Protein AF-A0AA36JEB3-F1 (afdb_monomer_lite)

Foldseek 3Di:
DVVVVQQEEEDELCLLVDDLVVSVVVQVVSVVVRHAYADQWLCVQPVVVVHHQKDWDWDADPVRPDIDIDIDGHDYALPCVSDDDCCRSHNSSVVTDHRVVSVVVVVVVVVVPDD

Sequence (115 aa):
MLESGVQYACFGNHEADVGLGALKQRLERWHERGGVWINTNMPDLLPELNLPSSASVVGLSKDGHNARQICLLGLCTKDPGLYNAPDDFGGAVYTAVECNECGLDTAKELRWRRI

Organism: NCBI:txid2562239

InterPro domains:
  IPR029052 Metallo-dependent phosphatase-like [G3DSA:3.60.21.10] (1-111)
  I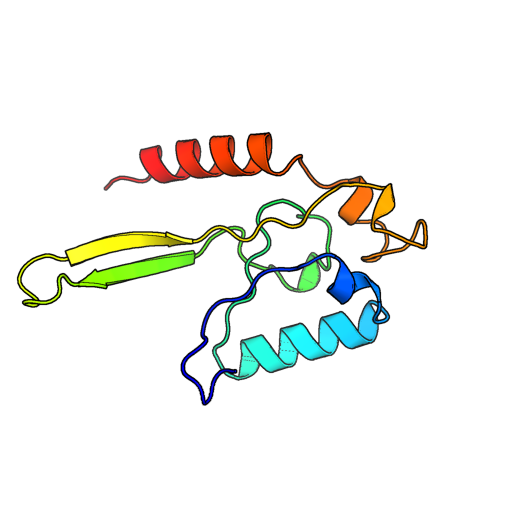PR029052 Metallo-dependent phosphatase-like [SSF56300] (4-95)

Radius of gyration: 15.56 Å; chains: 1; bounding box: 33×27×44 Å

pLDDT: mean 93.28, std 9.25, range [42.28, 98.56]

Secondary structure (DSSP, 8-state):
-GGGT--EEE--GGGGGS-HHHHHHHHHHHHHTT-EEE-SS-TTSSGGG---S-EEEEEEPTTSS-EEEEEE-------GGG-SSTTGGGGHHHHPPPHHHHHHHHHHHHHHT--

Structure (mmCIF, N/CA/C/O backbone):
data_AF-A0AA36JEB3-F1
#
_entry.id   AF-A0AA36JEB3-F1
#
loop_
_atom_site.group_PDB
_atom_site.id
_atom_site.type_symbol
_atom_site.label_atom_id
_atom_site.label_alt_id
_atom_site.label_comp_id
_atom_site.label_asym_id
_atom_site.label_entity_id
_atom_site.label_seq_id
_atom_site.pdbx_PDB_ins_code
_atom_site.Cartn_x
_atom_site.Cartn_y
_atom_site.Cartn_z
_atom_site.occupancy
_atom_site.B_iso_or_equiv
_atom_site.auth_seq_id
_atom_site.auth_comp_id
_atom_site.auth_asym_id
_atom_site.auth_atom_id
_atom_site.pdbx_PDB_model_num
ATOM 1 N N . MET A 1 1 ? -14.644 -6.862 -0.623 1.00 87.06 1 MET A N 1
ATOM 2 C CA . MET A 1 1 ? -13.727 -6.276 0.376 1.00 87.06 1 MET A CA 1
ATOM 3 C C . MET A 1 1 ? -14.434 -5.222 1.222 1.00 87.06 1 MET A C 1
ATOM 5 O O . MET A 1 1 ? -14.630 -5.487 2.397 1.00 87.06 1 MET A O 1
ATOM 9 N N . LEU A 1 2 ? -14.921 -4.101 0.671 1.00 92.12 2 LEU A N 1
ATOM 10 C CA . LEU A 1 2 ? -15.691 -3.137 1.486 1.00 92.12 2 LEU A CA 1
ATOM 11 C C . LEU A 1 2 ? -16.970 -3.745 2.082 1.00 92.12 2 LEU A C 1
ATOM 13 O O . LEU A 1 2 ? -17.207 -3.632 3.277 1.00 92.12 2 LEU A O 1
ATOM 17 N N . GLU A 1 3 ? -17.737 -4.488 1.281 1.00 93.81 3 GLU A N 1
ATOM 18 C CA . GLU A 1 3 ? -18.944 -5.209 1.737 1.00 93.81 3 GLU A CA 1
ATOM 19 C C . GLU A 1 3 ? -18.654 -6.291 2.791 1.00 93.81 3 GLU A C 1
ATOM 21 O O . GLU A 1 3 ? -19.549 -6.692 3.525 1.00 93.81 3 GLU A O 1
ATOM 26 N N . SER A 1 4 ? -17.400 -6.738 2.900 1.00 94.69 4 SER A N 1
ATOM 27 C CA . SER A 1 4 ? -16.946 -7.675 3.931 1.00 94.69 4 SER A CA 1
ATOM 28 C C . SER A 1 4 ? -16.289 -6.969 5.126 1.00 94.69 4 SER A C 1
ATOM 30 O O . SER A 1 4 ? -15.632 -7.623 5.928 1.00 94.69 4 SER A O 1
ATOM 32 N N . GLY A 1 5 ? -16.422 -5.642 5.237 1.00 94.25 5 GLY A N 1
ATOM 33 C CA . GLY A 1 5 ? -15.911 -4.840 6.353 1.00 94.25 5 GLY A CA 1
ATOM 34 C C . GLY A 1 5 ? -14.439 -4.424 6.252 1.00 94.25 5 GLY A C 1
ATOM 35 O O . GLY A 1 5 ? -13.926 -3.797 7.176 1.00 94.25 5 GLY A O 1
ATOM 36 N N . VAL A 1 6 ? -13.748 -4.728 5.149 1.00 96.00 6 VAL A N 1
ATOM 37 C CA . VAL A 1 6 ? -12.355 -4.299 4.948 1.00 96.00 6 VAL A CA 1
ATOM 38 C C . VAL A 1 6 ? -12.344 -2.858 4.461 1.00 96.00 6 VAL A C 1
ATOM 40 O O . VAL A 1 6 ? -12.781 -2.589 3.347 1.00 96.00 6 VAL A O 1
ATOM 43 N N . GLN A 1 7 ? -11.831 -1.953 5.291 1.00 96.31 7 GLN A N 1
ATOM 44 C CA . GLN A 1 7 ? -11.762 -0.516 4.996 1.00 96.31 7 GLN A CA 1
ATOM 45 C C . GLN A 1 7 ? -10.355 -0.049 4.612 1.00 96.31 7 GLN A C 1
ATOM 47 O O . GLN A 1 7 ? -10.214 0.924 3.879 1.00 96.31 7 GLN A O 1
ATOM 52 N N . TYR A 1 8 ? -9.323 -0.756 5.075 1.00 97.94 8 TYR A N 1
ATOM 53 C CA . TYR A 1 8 ? -7.921 -0.395 4.883 1.00 97.94 8 TYR A CA 1
ATOM 54 C C . TYR A 1 8 ? -7.184 -1.525 4.167 1.00 97.94 8 TYR A C 1
ATOM 56 O O . TYR A 1 8 ? -7.370 -2.695 4.504 1.00 97.94 8 TYR A O 1
ATOM 64 N N . ALA A 1 9 ? -6.350 -1.166 3.198 1.00 98.00 9 ALA A N 1
ATOM 65 C CA . ALA A 1 9 ? -5.450 -2.067 2.487 1.00 98.00 9 ALA A CA 1
ATOM 66 C C . ALA A 1 9 ? -4.088 -1.387 2.282 1.00 98.00 9 ALA A C 1
ATOM 68 O O . ALA A 1 9 ? -3.974 -0.171 2.429 1.00 98.00 9 ALA A O 1
ATOM 69 N N . CYS A 1 10 ? -3.068 -2.164 1.941 1.00 98.25 10 CYS A N 1
ATOM 70 C CA . CYS A 1 10 ? -1.776 -1.670 1.476 1.00 98.25 10 CYS A CA 1
ATOM 71 C C . CYS A 1 10 ? -1.303 -2.524 0.299 1.00 98.25 10 CYS A C 1
ATOM 73 O O . CYS A 1 10 ? -1.921 -3.542 -0.014 1.00 98.25 10 CYS A O 1
ATOM 75 N N . PHE A 1 11 ? -0.234 -2.095 -0.366 1.00 98.38 11 PHE A N 1
ATOM 76 C CA . PHE A 1 11 ? 0.336 -2.843 -1.483 1.00 98.38 11 PHE A CA 1
ATOM 77 C C . PHE A 1 11 ? 1.075 -4.088 -0.985 1.00 98.38 11 PHE A C 1
ATOM 79 O O . PHE A 1 11 ? 1.863 -4.013 -0.041 1.00 98.38 11 PHE A O 1
ATOM 86 N N . GLY A 1 12 ? 0.823 -5.218 -1.633 1.00 97.62 12 GLY A N 1
ATOM 87 C CA . GLY A 1 12 ? 1.743 -6.340 -1.722 1.00 97.62 12 GLY A CA 1
ATOM 88 C C . GLY A 1 12 ? 2.513 -6.296 -3.044 1.00 97.62 12 GLY A C 1
ATOM 89 O O . GLY A 1 12 ? 2.264 -5.459 -3.909 1.00 97.62 12 GLY A O 1
ATOM 90 N N . ASN A 1 13 ? 3.454 -7.223 -3.221 1.00 96.81 13 ASN A N 1
ATOM 91 C CA . ASN A 1 13 ? 4.266 -7.292 -4.439 1.00 96.81 13 ASN A CA 1
ATOM 92 C C . ASN A 1 13 ? 3.420 -7.602 -5.690 1.00 96.81 13 ASN A C 1
ATOM 94 O O . ASN A 1 13 ? 3.697 -7.068 -6.755 1.00 96.81 13 ASN A O 1
ATOM 98 N N . HIS A 1 14 ? 2.358 -8.404 -5.561 1.00 96.81 14 HIS A N 1
ATOM 99 C CA . HIS A 1 14 ? 1.507 -8.807 -6.688 1.00 96.81 14 HIS A CA 1
ATOM 100 C C . HIS A 1 14 ? 0.619 -7.686 -7.247 1.00 96.81 14 HIS A C 1
ATOM 102 O O . HIS A 1 14 ? 0.066 -7.827 -8.335 1.00 96.81 14 HIS A O 1
ATOM 108 N N . GLU A 1 15 ? 0.501 -6.542 -6.570 1.00 97.25 15 GLU A N 1
ATOM 109 C CA . GLU A 1 15 ? -0.097 -5.360 -7.196 1.00 97.25 15 GLU A CA 1
ATOM 110 C C . GLU A 1 15 ? 0.778 -4.783 -8.327 1.00 97.25 15 GLU A C 1
ATOM 112 O O . GLU A 1 15 ? 0.264 -3.999 -9.125 1.00 97.25 15 GLU A O 1
ATOM 117 N N . ALA A 1 16 ? 2.048 -5.197 -8.447 1.00 96.25 16 ALA A N 1
ATOM 118 C CA . ALA A 1 16 ? 2.897 -4.898 -9.602 1.00 96.25 16 ALA A CA 1
ATOM 119 C C . ALA A 1 16 ? 2.527 -5.709 -10.856 1.00 96.25 16 ALA A C 1
ATOM 121 O O . ALA A 1 16 ? 2.784 -5.257 -11.968 1.00 96.25 16 ALA A O 1
ATOM 122 N N . ASP A 1 17 ? 1.871 -6.867 -10.702 1.00 95.12 17 ASP A N 1
ATOM 123 C CA . ASP A 1 17 ? 1.521 -7.755 -11.824 1.00 95.12 17 ASP A CA 1
ATOM 124 C C . ASP A 1 17 ? 0.487 -7.128 -12.775 1.00 95.12 17 ASP A C 1
ATOM 126 O O . ASP A 1 17 ? 0.248 -7.618 -13.883 1.00 95.12 17 ASP A O 1
ATOM 130 N N . VAL A 1 18 ? -0.171 -6.052 -12.337 1.00 94.31 18 VAL A N 1
ATOM 131 C CA . VAL A 1 18 ? -1.120 -5.291 -13.142 1.00 94.31 18 VAL A CA 1
ATOM 132 C C . VAL A 1 18 ? -0.484 -3.990 -13.617 1.00 94.31 18 VAL A C 1
ATOM 134 O O . VAL A 1 18 ? 0.204 -3.295 -12.877 1.00 94.31 18 VAL A O 1
ATOM 137 N N . GLY A 1 19 ? -0.771 -3.603 -14.861 1.00 94.69 19 GLY A N 1
ATOM 138 C CA . GLY A 1 19 ? -0.265 -2.341 -15.399 1.00 94.69 19 GLY A CA 1
ATOM 139 C C . GLY A 1 19 ? -0.684 -1.134 -14.547 1.00 94.69 19 GLY A C 1
ATOM 140 O O . GLY A 1 19 ? -1.819 -1.063 -14.065 1.00 94.69 19 GLY A O 1
ATOM 141 N N . LEU A 1 20 ? 0.208 -0.145 -14.428 1.00 96.06 20 LEU A N 1
ATOM 142 C CA . LEU A 1 20 ? 0.052 1.023 -13.547 1.00 96.06 20 LEU A CA 1
ATOM 143 C C . LEU A 1 20 ? -1.287 1.764 -13.730 1.00 96.06 20 LEU A C 1
ATOM 145 O O . LEU A 1 20 ? -1.910 2.188 -12.758 1.00 96.06 20 LEU A O 1
ATOM 149 N N . GLY A 1 21 ? -1.782 1.873 -14.967 1.00 97.19 21 GLY A N 1
ATOM 150 C CA . GLY A 1 21 ? -3.086 2.485 -15.250 1.00 97.19 21 GLY A CA 1
ATOM 151 C C . GLY A 1 21 ? -4.276 1.692 -14.692 1.00 97.19 21 GLY A C 1
ATOM 152 O O . GLY A 1 21 ? -5.243 2.288 -14.217 1.00 97.19 21 GLY A O 1
ATOM 153 N N . ALA A 1 22 ? -4.211 0.358 -14.705 1.00 97.75 22 ALA A N 1
ATOM 154 C CA . ALA A 1 22 ? -5.241 -0.497 -14.115 1.00 97.75 22 ALA A CA 1
ATOM 155 C C . ALA A 1 22 ? -5.192 -0.446 -12.582 1.00 97.75 22 ALA A C 1
ATOM 157 O O . ALA A 1 22 ? -6.243 -0.362 -11.941 1.00 97.75 22 ALA A O 1
ATOM 158 N N . LEU A 1 23 ? -3.983 -0.424 -12.005 1.00 97.88 23 LEU A N 1
ATOM 159 C CA . LEU A 1 23 ? -3.782 -0.211 -10.573 1.00 97.88 23 LEU A CA 1
ATOM 160 C C . LEU A 1 23 ? -4.392 1.125 -10.132 1.00 97.88 23 LEU A C 1
ATOM 162 O O . LEU A 1 23 ? -5.225 1.144 -9.229 1.00 97.88 23 LEU A O 1
ATOM 166 N N . LYS A 1 24 ? -4.066 2.224 -10.825 1.00 98.38 24 LYS A N 1
ATOM 167 C CA . LYS A 1 24 ? -4.626 3.558 -10.561 1.00 98.38 24 LYS A CA 1
ATOM 168 C C . LYS A 1 24 ? -6.155 3.548 -10.542 1.00 98.38 24 LYS A C 1
ATOM 170 O O . LYS A 1 24 ? -6.752 3.934 -9.541 1.00 98.38 24 LYS A O 1
ATOM 175 N N . GLN A 1 25 ? -6.788 3.015 -11.590 1.00 98.31 25 GLN A N 1
ATOM 176 C CA . GLN A 1 25 ? -8.253 2.916 -11.653 1.00 98.31 25 GLN A CA 1
ATOM 177 C C . GLN A 1 25 ? -8.836 2.097 -10.495 1.00 98.31 25 GLN A C 1
ATOM 179 O O . GLN A 1 25 ? -9.939 2.372 -10.019 1.00 98.31 25 GLN A O 1
ATOM 184 N N . ARG A 1 26 ? -8.129 1.056 -10.042 1.00 97.38 26 ARG A N 1
ATOM 185 C CA . ARG A 1 26 ? -8.567 0.237 -8.910 1.00 97.38 26 ARG A CA 1
ATOM 186 C C . ARG A 1 26 ? -8.508 1.014 -7.596 1.00 97.38 26 ARG A C 1
ATOM 188 O O . ARG A 1 26 ? -9.446 0.893 -6.807 1.00 97.38 26 ARG A O 1
ATOM 195 N N . LEU A 1 27 ? -7.453 1.799 -7.386 1.00 98.06 27 LEU A N 1
ATOM 196 C CA . LEU A 1 27 ? -7.272 2.653 -6.211 1.00 98.06 27 LEU A CA 1
ATOM 197 C C . LEU A 1 27 ? -8.310 3.779 -6.164 1.00 98.06 27 LEU A C 1
ATOM 199 O O . LEU A 1 27 ? -8.936 3.979 -5.127 1.00 98.06 27 LEU A O 1
ATOM 203 N N . GLU A 1 28 ? -8.562 4.447 -7.291 1.00 98.06 28 GLU A N 1
ATOM 204 C CA . GLU A 1 28 ? -9.589 5.492 -7.406 1.00 98.06 28 GLU A CA 1
ATOM 205 C C . GLU A 1 28 ? -10.976 4.934 -7.056 1.00 98.06 28 GLU A C 1
ATOM 207 O O . GLU A 1 28 ? -11.637 5.435 -6.149 1.00 98.06 28 GLU A O 1
ATOM 212 N N . ARG A 1 29 ? -11.373 3.805 -7.660 1.00 97.25 29 ARG A N 1
ATOM 213 C CA . ARG A 1 29 ? -12.656 3.145 -7.346 1.00 97.25 29 ARG A CA 1
ATOM 214 C C . ARG A 1 29 ? -12.757 2.676 -5.894 1.00 97.25 29 ARG A C 1
ATOM 216 O O . ARG A 1 29 ? -13.854 2.617 -5.341 1.00 97.25 29 ARG A O 1
ATOM 223 N N . TRP A 1 30 ? -11.647 2.252 -5.287 1.00 97.12 30 TRP A N 1
ATOM 224 C CA . TRP A 1 30 ? -11.606 1.887 -3.868 1.00 97.12 30 TRP A CA 1
ATOM 225 C C . TRP A 1 30 ? -11.876 3.110 -2.991 1.00 97.12 30 TRP A C 1
ATOM 227 O O . TRP A 1 30 ? -12.735 3.052 -2.109 1.00 97.12 30 TRP A O 1
ATOM 237 N N . HIS A 1 31 ? -11.197 4.217 -3.293 1.00 97.00 31 HIS A N 1
ATOM 238 C CA . HIS A 1 31 ? -11.328 5.484 -2.589 1.00 97.00 31 HIS A CA 1
ATOM 239 C C . HIS A 1 31 ? -12.732 6.087 -2.706 1.00 97.00 31 HIS A C 1
ATOM 241 O O . HIS A 1 31 ? -13.338 6.427 -1.692 1.00 97.00 31 HIS A O 1
ATOM 247 N N . GLU A 1 32 ? -13.303 6.123 -3.913 1.00 97.31 32 GLU A N 1
ATOM 248 C CA . GLU A 1 32 ? -14.670 6.604 -4.173 1.00 97.31 32 GLU A CA 1
ATOM 249 C C . GLU A 1 32 ? -15.731 5.866 -3.343 1.00 97.31 32 GLU A C 1
ATOM 251 O O . GLU A 1 32 ? -16.761 6.433 -2.981 1.00 97.31 32 GLU A O 1
ATOM 256 N N . ARG A 1 33 ? -15.479 4.595 -3.009 1.00 97.12 33 ARG A N 1
ATOM 257 C CA . ARG A 1 33 ? -16.371 3.768 -2.186 1.00 97.12 33 ARG A CA 1
ATOM 258 C C . ARG A 1 33 ? -16.072 3.849 -0.682 1.00 97.12 33 ARG A C 1
ATOM 260 O O . ARG A 1 33 ? -16.65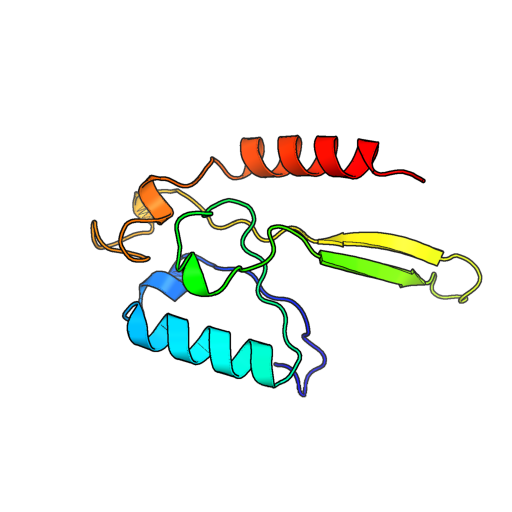8 3.088 0.087 1.00 97.12 33 ARG A O 1
ATOM 267 N N . GLY A 1 34 ? -15.181 4.747 -0.261 1.00 95.94 34 GLY A N 1
ATOM 268 C CA . GLY A 1 34 ? -14.815 4.978 1.139 1.00 95.94 34 GLY A CA 1
ATOM 269 C C . GLY A 1 34 ? -13.695 4.080 1.667 1.00 95.94 34 GLY A C 1
ATOM 270 O O . GLY A 1 34 ? -13.441 4.064 2.870 1.00 95.94 34 GLY A O 1
ATOM 271 N N . GLY A 1 35 ? -13.032 3.320 0.798 1.00 97.56 35 GLY A N 1
ATOM 272 C CA . GLY A 1 35 ? -11.845 2.564 1.165 1.00 97.56 35 GLY A CA 1
ATOM 273 C C . GLY A 1 35 ? -10.601 3.449 1.253 1.00 97.56 35 GLY A C 1
ATOM 274 O O . GLY A 1 35 ? -10.475 4.461 0.567 1.00 97.56 35 GLY A O 1
ATOM 275 N N . VAL A 1 36 ? -9.637 3.038 2.072 1.00 98.00 36 VAL A N 1
ATOM 276 C CA . VAL A 1 36 ? -8.330 3.692 2.187 1.00 98.00 36 VAL A CA 1
ATOM 277 C C . VAL A 1 36 ? -7.236 2.713 1.781 1.00 98.00 36 VAL A C 1
ATOM 279 O O . VAL A 1 36 ? -7.187 1.589 2.280 1.00 98.00 36 VAL A O 1
ATOM 282 N N . TRP A 1 37 ? -6.373 3.128 0.858 1.00 98.25 37 TRP A N 1
ATOM 283 C CA . TRP A 1 37 ? -5.159 2.394 0.515 1.00 98.25 37 TRP A CA 1
ATOM 284 C C . TRP A 1 37 ? -3.962 3.135 1.103 1.00 98.25 37 TRP A C 1
ATOM 286 O O . TRP A 1 37 ? -3.732 4.292 0.765 1.00 98.25 37 TRP A O 1
ATOM 296 N N . ILE A 1 38 ? -3.249 2.502 2.030 1.00 98.56 38 ILE A N 1
ATOM 297 C CA . ILE A 1 38 ? -2.150 3.111 2.778 1.00 98.56 38 ILE A CA 1
ATOM 298 C C . ILE A 1 38 ? -0.840 2.821 2.045 1.00 98.56 38 ILE A C 1
ATOM 300 O O . ILE A 1 38 ? -0.543 1.664 1.741 1.00 98.56 38 ILE A O 1
ATOM 304 N N . ASN A 1 39 ? -0.066 3.873 1.785 1.00 98.38 39 ASN A N 1
ATOM 305 C CA . ASN A 1 39 ? 1.222 3.815 1.104 1.00 98.38 39 ASN A CA 1
ATOM 306 C C . ASN A 1 39 ? 2.301 4.491 1.953 1.00 98.38 39 ASN A C 1
ATOM 308 O O . ASN A 1 39 ? 2.577 5.680 1.805 1.00 98.38 39 ASN A O 1
ATOM 312 N N . THR A 1 40 ? 2.872 3.748 2.895 1.00 98.25 40 THR A N 1
ATOM 313 C CA . THR A 1 40 ? 3.828 4.302 3.856 1.00 98.25 40 THR A CA 1
ATOM 314 C C . THR A 1 40 ? 5.221 4.464 3.250 1.00 98.25 40 THR A C 1
ATOM 316 O O . THR A 1 40 ? 5.843 5.493 3.486 1.00 98.25 40 THR A O 1
ATOM 319 N N . ASN A 1 41 ? 5.713 3.492 2.467 1.00 98.31 41 ASN A N 1
ATOM 320 C CA . ASN A 1 41 ? 7.124 3.451 2.057 1.00 98.31 41 ASN A CA 1
ATOM 321 C C . ASN A 1 41 ? 7.413 3.646 0.561 1.00 98.31 41 ASN A C 1
ATOM 323 O O . ASN A 1 41 ? 8.588 3.651 0.203 1.00 98.31 41 ASN A O 1
ATOM 327 N N . MET A 1 42 ? 6.404 3.833 -0.300 1.00 97.69 42 MET A N 1
ATOM 328 C CA . MET A 1 42 ? 6.599 4.092 -1.740 1.00 97.69 42 MET A CA 1
ATOM 329 C C . MET A 1 42 ? 6.012 5.454 -2.161 1.00 97.69 42 MET A C 1
ATOM 331 O O . MET A 1 42 ? 5.076 5.487 -2.960 1.00 97.69 42 MET A O 1
ATOM 335 N N . 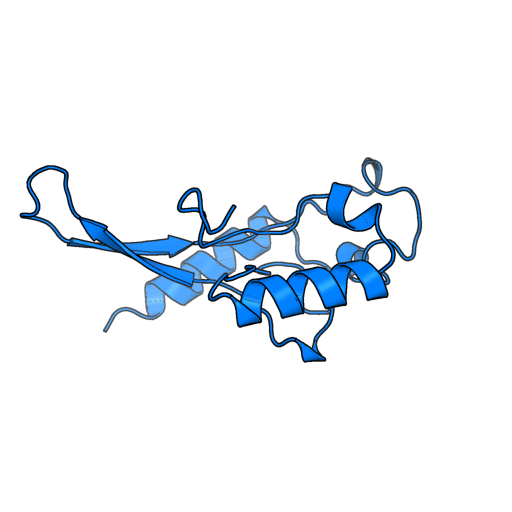PRO A 1 43 ? 6.500 6.593 -1.633 1.00 96.00 43 PRO A N 1
ATOM 336 C CA . PRO A 1 43 ? 5.863 7.907 -1.820 1.00 96.00 43 PRO A CA 1
ATOM 337 C C . PRO A 1 43 ? 5.776 8.367 -3.284 1.00 96.00 43 PRO A C 1
ATOM 339 O O . PRO A 1 43 ? 4.893 9.149 -3.627 1.00 96.00 43 PRO A O 1
ATOM 342 N N . ASP A 1 44 ? 6.652 7.853 -4.146 1.00 96.62 44 ASP A N 1
ATOM 343 C CA . ASP A 1 44 ? 6.693 8.200 -5.568 1.00 96.62 44 ASP A CA 1
ATOM 344 C C . ASP A 1 44 ? 5.644 7.443 -6.405 1.00 96.62 44 ASP A C 1
ATOM 346 O O . ASP A 1 44 ? 5.469 7.732 -7.589 1.00 96.62 44 ASP A O 1
ATOM 350 N N . LEU A 1 45 ? 4.937 6.465 -5.823 1.00 97.56 45 LEU A N 1
ATOM 351 C CA . LEU A 1 45 ? 3.894 5.718 -6.520 1.00 97.56 45 LEU A CA 1
ATOM 352 C C . LEU A 1 45 ? 2.623 6.563 -6.652 1.00 97.56 45 LEU A C 1
ATOM 354 O O . LEU A 1 45 ? 1.937 6.810 -5.660 1.00 97.56 45 LEU A O 1
ATOM 358 N N . LEU A 1 46 ? 2.266 6.909 -7.895 1.00 96.94 46 LEU A N 1
ATOM 359 C CA . LEU A 1 46 ? 1.034 7.635 -8.239 1.00 96.94 46 LEU A CA 1
ATOM 360 C C . LEU A 1 46 ? 0.830 8.882 -7.351 1.00 96.94 46 LEU A C 1
ATOM 362 O O . LEU A 1 46 ? -0.192 8.984 -6.660 1.00 96.94 46 LEU A O 1
ATOM 366 N N . PRO A 1 47 ? 1.790 9.829 -7.333 1.00 95.94 47 PRO A N 1
ATOM 367 C CA . PRO A 1 47 ? 1.771 10.970 -6.417 1.00 95.94 47 PRO A CA 1
ATOM 368 C C . PRO A 1 47 ? 0.508 11.826 -6.574 1.00 95.94 47 PRO A C 1
ATOM 370 O O . PRO A 1 47 ? 0.039 12.434 -5.615 1.00 95.94 47 PRO A O 1
ATOM 373 N N . GLU A 1 48 ? -0.104 11.831 -7.759 1.00 96.62 48 GLU A N 1
ATOM 374 C CA . GLU A 1 48 ? -1.355 12.536 -8.021 1.00 96.62 48 GLU A CA 1
ATOM 375 C C . GLU A 1 48 ? -2.552 12.005 -7.214 1.00 96.62 48 GLU A C 1
ATOM 377 O O . GLU A 1 48 ? -3.519 12.740 -7.014 1.00 96.62 48 GLU A O 1
ATOM 382 N N . LEU A 1 49 ? -2.498 10.756 -6.735 1.00 96.69 49 LEU A N 1
ATOM 383 C CA . LEU A 1 49 ? -3.553 10.164 -5.909 1.00 96.69 49 LEU A CA 1
ATOM 384 C C . LEU A 1 49 ? -3.457 10.560 -4.431 1.00 96.69 49 LEU A C 1
ATOM 386 O O . LEU A 1 49 ? -4.404 10.307 -3.691 1.00 96.69 49 LEU A O 1
ATOM 390 N N . ASN A 1 50 ? -2.347 11.170 -3.994 1.00 95.69 50 ASN A N 1
ATOM 391 C CA . ASN A 1 50 ? -2.122 11.589 -2.604 1.00 95.69 50 ASN A CA 1
ATOM 392 C C . ASN A 1 50 ? -2.465 10.490 -1.576 1.00 95.69 50 ASN A C 1
ATOM 394 O O . ASN A 1 50 ? -3.160 10.736 -0.585 1.00 95.69 50 ASN A O 1
ATOM 398 N N . LEU A 1 51 ? -2.008 9.259 -1.832 1.00 97.56 51 LEU A N 1
ATOM 399 C CA . LEU A 1 51 ? -2.272 8.124 -0.949 1.00 97.56 51 LEU A CA 1
ATOM 400 C C . LEU A 1 51 ? -1.710 8.400 0.458 1.00 97.56 51 LEU A C 1
ATOM 402 O O . LEU A 1 51 ? -0.566 8.844 0.585 1.00 97.56 51 LEU A O 1
ATOM 406 N N . PRO A 1 52 ? -2.474 8.141 1.531 1.00 96.94 52 PRO A N 1
ATOM 407 C CA . PRO A 1 52 ? -2.017 8.434 2.880 1.00 96.94 52 PRO A CA 1
ATOM 408 C C . PRO A 1 52 ? -0.872 7.509 3.300 1.00 96.94 52 PRO A C 1
ATOM 410 O O . PRO A 1 52 ? -0.934 6.293 3.109 1.00 96.94 52 PRO A O 1
ATOM 413 N N . SER A 1 53 ? 0.131 8.069 3.978 1.00 95.88 53 SER A N 1
ATOM 414 C CA . SER A 1 53 ? 1.233 7.295 4.565 1.00 95.88 53 SER A CA 1
ATOM 415 C C . SER A 1 53 ? 0.832 6.525 5.825 1.00 95.88 53 SER A C 1
ATOM 417 O O . SER A 1 53 ? 1.548 5.628 6.262 1.00 95.88 53 SER A O 1
ATOM 419 N N . SER A 1 54 ? -0.311 6.854 6.430 1.00 96.38 54 SER A N 1
ATOM 420 C CA . SER A 1 54 ? -0.862 6.158 7.592 1.00 96.38 54 SER A CA 1
ATOM 421 C C . SER A 1 54 ? -2.360 6.425 7.743 1.00 96.38 54 SER A C 1
ATOM 423 O O . SER A 1 54 ? -2.892 7.386 7.186 1.00 96.38 54 SER A O 1
ATOM 425 N N . ALA A 1 55 ? -3.046 5.602 8.534 1.00 95.50 55 ALA A N 1
ATOM 426 C CA . ALA A 1 55 ? -4.426 5.851 8.947 1.00 95.50 55 ALA A CA 1
ATOM 427 C C . ALA A 1 55 ? -4.573 5.736 10.466 1.00 95.50 55 ALA A C 1
ATOM 429 O O . ALA A 1 55 ? -3.902 4.925 11.099 1.00 95.50 55 ALA A O 1
ATOM 430 N N . SER A 1 56 ? -5.459 6.532 11.065 1.00 93.44 56 SER A N 1
ATOM 431 C CA . SER A 1 56 ? -5.820 6.418 12.483 1.00 93.44 56 SER A CA 1
ATOM 432 C C . SER A 1 56 ? -7.233 5.875 12.625 1.00 93.44 56 SER A C 1
ATOM 434 O O . SER A 1 56 ? -8.157 6.385 11.998 1.00 93.44 56 SER A O 1
ATOM 436 N N . VAL A 1 57 ? -7.402 4.883 13.493 1.00 92.81 57 VAL A N 1
ATOM 437 C CA . VAL A 1 57 ? -8.702 4.328 13.878 1.00 92.81 57 VAL A CA 1
ATOM 438 C C . VAL A 1 57 ? -8.822 4.299 15.395 1.00 92.81 57 VAL A C 1
ATOM 440 O O . VAL A 1 57 ? -7.818 4.280 16.108 1.00 92.81 57 VAL A O 1
ATOM 443 N N . VAL A 1 58 ? -10.048 4.288 15.912 1.00 92.31 58 VAL A N 1
ATOM 444 C CA . VAL A 1 58 ? -10.296 4.098 17.344 1.00 92.31 58 VAL A CA 1
ATOM 445 C C . VAL A 1 58 ? -10.707 2.651 17.571 1.00 92.31 58 VAL A C 1
ATOM 447 O O . VAL A 1 58 ? -11.751 2.212 17.097 1.00 92.31 58 VAL A O 1
ATOM 450 N N . GLY A 1 59 ? -9.877 1.909 18.297 1.00 89.19 59 GLY A N 1
ATOM 451 C CA . GLY A 1 59 ? -10.220 0.586 18.800 1.00 89.19 59 GLY A CA 1
ATOM 452 C C . GLY A 1 59 ? -10.880 0.690 20.169 1.00 89.19 59 GLY A C 1
ATOM 453 O O . GLY A 1 59 ? -10.397 1.421 21.038 1.00 89.19 59 GLY A O 1
ATOM 454 N N . LEU A 1 60 ? -11.959 -0.062 20.370 1.00 92.94 60 LEU A N 1
ATOM 455 C CA . LEU A 1 60 ? -12.600 -0.236 21.671 1.00 92.94 60 LEU A CA 1
ATOM 456 C C . LEU A 1 60 ? -12.209 -1.592 22.264 1.00 92.94 60 LEU A C 1
ATOM 458 O O . LEU A 1 60 ? -12.064 -2.581 21.543 1.00 92.94 60 LEU A O 1
ATOM 462 N N . SER A 1 61 ? -12.045 -1.649 23.584 1.00 92.00 61 SER A N 1
ATOM 463 C CA . SER A 1 61 ? -11.970 -2.919 24.302 1.00 92.00 61 SER A CA 1
ATOM 464 C C . SER A 1 61 ? -13.260 -3.716 24.119 1.00 92.00 61 SER A C 1
ATOM 466 O O . SER A 1 61 ? -14.315 -3.164 23.814 1.00 92.00 61 SER A O 1
ATOM 468 N N . LYS A 1 62 ? -13.192 -5.034 24.341 1.00 92.12 62 LYS A N 1
ATOM 469 C CA . LYS A 1 62 ? -14.343 -5.938 24.183 1.00 92.12 62 LYS A CA 1
ATOM 470 C C . LYS A 1 62 ? -15.561 -5.524 25.024 1.00 92.12 62 LYS A C 1
ATOM 472 O O . LYS A 1 62 ? -16.687 -5.758 24.605 1.00 92.12 62 LYS A O 1
ATOM 477 N N . ASP A 1 63 ? -15.330 -4.940 26.196 1.00 93.81 63 ASP A N 1
ATOM 478 C CA . ASP A 1 63 ? -16.370 -4.419 27.089 1.00 93.81 63 ASP A CA 1
ATOM 479 C C . ASP A 1 63 ? -16.837 -2.997 26.725 1.00 93.81 63 ASP A C 1
ATOM 481 O O . ASP A 1 63 ? -17.841 -2.541 27.254 1.00 93.81 63 ASP A O 1
ATOM 485 N N . GLY A 1 64 ? -16.144 -2.295 25.820 1.00 91.75 64 GLY A N 1
ATOM 486 C CA . GLY A 1 64 ? -16.442 -0.921 25.411 1.00 91.75 64 GLY A CA 1
ATOM 487 C C . GLY A 1 64 ? -15.948 0.166 26.372 1.00 91.75 64 GLY A C 1
ATOM 488 O O . GLY A 1 64 ? -16.138 1.346 26.093 1.00 91.75 64 GLY A O 1
ATOM 489 N N . HIS A 1 65 ? -15.299 -0.190 27.485 1.00 93.75 65 HIS A N 1
ATOM 490 C CA . HIS A 1 65 ? -14.925 0.772 28.531 1.00 93.75 65 HIS A CA 1
ATOM 491 C C . HIS A 1 65 ? -13.605 1.499 28.246 1.00 93.75 65 HIS A C 1
ATOM 493 O O . HIS A 1 65 ? -13.322 2.537 28.842 1.00 93.75 65 HIS A O 1
ATOM 499 N N . ASN A 1 66 ? -12.775 0.966 27.348 1.00 94.19 66 ASN A N 1
ATOM 500 C CA . ASN A 1 66 ? -11.493 1.550 26.982 1.00 94.19 66 ASN A CA 1
ATOM 501 C C . ASN A 1 66 ? -11.444 1.833 25.483 1.00 94.19 66 ASN A C 1
ATOM 503 O O . ASN A 1 66 ? -11.640 0.933 24.673 1.00 94.19 66 ASN A O 1
ATOM 507 N N . ALA A 1 67 ? -11.075 3.061 25.124 1.00 94.00 67 ALA A N 1
ATOM 508 C CA . ALA A 1 67 ? -10.743 3.439 23.757 1.00 94.00 67 ALA A CA 1
ATOM 509 C C . ALA A 1 67 ? -9.229 3.625 23.604 1.00 94.00 67 ALA A C 1
ATOM 511 O O . ALA A 1 67 ? -8.553 4.120 24.514 1.00 94.00 67 ALA A O 1
ATOM 512 N N . ARG A 1 68 ? -8.682 3.227 22.456 1.00 91.31 68 ARG A N 1
ATOM 513 C CA . ARG A 1 68 ? -7.296 3.496 22.059 1.00 91.31 68 ARG A CA 1
ATOM 514 C C . ARG A 1 68 ? -7.272 3.962 20.613 1.00 91.31 68 ARG A C 1
ATOM 516 O O . ARG A 1 68 ? -7.913 3.359 19.758 1.00 91.31 68 ARG A O 1
ATOM 523 N N . GLN A 1 69 ? -6.497 5.005 20.340 1.00 90.75 69 GLN A N 1
ATOM 524 C CA . GLN A 1 69 ? -6.132 5.332 18.970 1.00 90.75 69 GLN A CA 1
ATOM 525 C C . GLN A 1 69 ? -5.105 4.306 18.487 1.00 90.75 69 GLN A C 1
ATOM 527 O O . GLN A 1 69 ? -4.087 4.074 19.142 1.00 90.75 69 GLN A O 1
ATOM 532 N N . ILE A 1 70 ? -5.398 3.677 17.358 1.00 91.81 70 ILE A N 1
ATOM 533 C CA . ILE A 1 70 ? -4.547 2.712 16.672 1.00 91.81 70 ILE A CA 1
ATOM 534 C C . ILE A 1 70 ? -4.139 3.362 15.360 1.00 91.81 70 ILE A C 1
ATOM 536 O O . ILE A 1 70 ? -4.994 3.844 14.617 1.00 91.81 70 ILE A O 1
ATOM 540 N N . CYS A 1 71 ? -2.842 3.377 15.076 1.00 94.25 71 CYS A N 1
ATOM 541 C CA . CYS A 1 71 ? -2.355 3.803 13.777 1.00 94.25 71 CYS A CA 1
ATOM 542 C C . CYS A 1 71 ? -1.992 2.587 12.924 1.00 94.25 71 CYS A C 1
ATOM 544 O O . CYS A 1 71 ? -1.373 1.643 13.414 1.00 94.25 71 CYS A O 1
ATOM 546 N N . LEU A 1 72 ? -2.406 2.623 11.663 1.00 96.25 72 LEU A N 1
ATOM 547 C CA . LEU A 1 72 ? -2.142 1.616 10.651 1.00 96.25 72 LEU A CA 1
ATOM 548 C C . LEU A 1 72 ? -1.101 2.161 9.673 1.00 96.25 72 LEU A C 1
ATOM 550 O O . LEU A 1 72 ? -1.236 3.289 9.194 1.00 96.25 72 LEU A O 1
ATOM 554 N N . LEU A 1 73 ? -0.100 1.337 9.373 1.00 97.31 73 LEU A N 1
ATOM 555 C CA . LEU A 1 73 ? 0.909 1.574 8.342 1.00 97.31 73 LEU A CA 1
ATOM 556 C C . LEU A 1 73 ? 0.719 0.549 7.218 1.00 97.31 73 LEU A C 1
ATOM 558 O O . LEU A 1 73 ? 0.295 -0.578 7.477 1.00 97.31 73 LEU A O 1
ATOM 562 N N . GLY A 1 74 ? 1.035 0.944 5.989 1.00 98.00 74 GLY A N 1
ATOM 563 C CA . GLY A 1 74 ? 0.960 0.120 4.789 1.00 98.00 74 GLY A CA 1
ATOM 564 C C . GLY A 1 74 ? 2.318 0.054 4.108 1.00 98.00 74 GLY A C 1
ATOM 565 O O . GLY A 1 74 ? 2.688 0.971 3.382 1.00 98.00 74 GLY A O 1
ATOM 566 N N . LEU A 1 75 ? 3.061 -1.018 4.368 1.00 98.25 75 LEU A N 1
ATOM 567 C CA . LEU A 1 75 ? 4.416 -1.218 3.860 1.00 98.25 75 LEU A CA 1
ATOM 568 C C . LEU A 1 75 ? 4.410 -2.275 2.753 1.00 98.25 75 LEU A C 1
ATOM 570 O O . LEU A 1 75 ? 3.798 -3.329 2.921 1.00 98.25 75 LEU A O 1
ATOM 574 N N . CYS A 1 76 ? 5.125 -2.006 1.664 1.00 98.19 76 CYS A N 1
ATOM 575 C CA . CYS A 1 76 ? 5.356 -2.948 0.574 1.00 98.19 76 CYS A CA 1
ATOM 576 C C . CYS A 1 76 ? 6.823 -3.376 0.556 1.00 98.19 76 CYS A C 1
ATOM 578 O O . CYS A 1 76 ? 7.721 -2.541 0.680 1.00 98.19 76 CYS A O 1
ATOM 580 N N . THR A 1 77 ? 7.067 -4.677 0.398 1.00 96.56 77 THR A N 1
ATOM 581 C CA . THR A 1 77 ? 8.426 -5.231 0.325 1.00 96.56 77 THR A CA 1
ATOM 582 C C . THR A 1 77 ? 9.236 -4.591 -0.804 1.00 96.56 77 THR A C 1
ATOM 584 O O . THR A 1 77 ? 8.707 -4.348 -1.885 1.00 96.56 77 THR A O 1
ATOM 587 N N . LYS A 1 78 ? 10.528 -4.350 -0.569 1.00 94.19 78 LYS A N 1
ATOM 588 C CA . LYS A 1 78 ? 11.483 -3.864 -1.577 1.00 94.19 78 LYS A CA 1
ATOM 589 C C . LYS A 1 78 ? 12.389 -4.982 -2.114 1.00 94.19 78 LYS A C 1
ATOM 591 O O . LYS A 1 78 ? 13.345 -4.717 -2.831 1.00 94.19 78 LYS A O 1
ATOM 596 N N . ASP A 1 79 ? 12.113 -6.239 -1.771 1.00 94.44 79 ASP A N 1
ATOM 597 C CA . ASP A 1 79 ? 12.938 -7.364 -2.217 1.00 94.44 79 ASP A CA 1
ATOM 598 C C . ASP A 1 79 ? 12.945 -7.464 -3.757 1.00 94.44 79 ASP A C 1
ATOM 600 O O . ASP A 1 79 ? 11.913 -7.804 -4.342 1.00 94.44 79 ASP A O 1
ATOM 604 N N . PRO A 1 80 ? 14.083 -7.201 -4.431 1.00 90.50 80 PRO A N 1
ATOM 605 C CA . PRO A 1 80 ? 14.151 -7.201 -5.888 1.00 90.50 80 PRO A CA 1
ATOM 606 C C . PRO A 1 80 ? 13.880 -8.582 -6.495 1.00 90.50 80 PRO A C 1
ATOM 608 O O . PRO A 1 80 ? 13.517 -8.656 -7.663 1.00 90.50 80 PRO A O 1
ATOM 611 N N . GLY A 1 81 ? 14.028 -9.671 -5.729 1.00 94.19 81 GLY A N 1
ATOM 612 C CA . GLY A 1 81 ? 13.729 -11.029 -6.187 1.00 94.19 81 GLY A CA 1
ATOM 613 C C . GLY A 1 81 ? 12.234 -11.329 -6.341 1.00 94.19 81 GLY A C 1
ATOM 614 O O . GLY A 1 81 ? 11.885 -12.385 -6.863 1.00 94.19 81 GLY A O 1
ATOM 615 N N . LEU A 1 82 ? 11.358 -10.424 -5.892 1.00 94.69 82 LEU A N 1
ATOM 616 C CA . LEU A 1 82 ? 9.899 -10.552 -5.988 1.00 94.69 82 LEU A CA 1
ATOM 617 C C . LEU A 1 82 ? 9.289 -9.762 -7.153 1.00 94.69 82 LEU A C 1
ATOM 619 O O . LEU A 1 82 ? 8.070 -9.795 -7.323 1.00 94.69 82 LEU A O 1
ATOM 623 N N . TYR A 1 83 ? 10.124 -9.069 -7.927 1.00 94.31 83 TYR A N 1
ATOM 624 C CA . TYR A 1 83 ? 9.730 -8.185 -9.020 1.00 94.31 83 TYR A CA 1
ATOM 625 C C . TYR A 1 83 ? 10.325 -8.682 -10.336 1.00 94.31 83 TYR A C 1
ATOM 627 O O . TYR A 1 83 ? 11.449 -9.185 -10.380 1.00 94.31 83 TYR A O 1
ATOM 635 N N . ASN A 1 84 ? 9.551 -8.573 -11.411 1.00 85.81 84 ASN A N 1
ATOM 636 C CA . ASN A 1 84 ? 9.891 -9.150 -12.711 1.00 85.81 84 ASN A CA 1
ATOM 637 C C . ASN A 1 84 ? 10.419 -8.100 -13.690 1.00 85.81 84 ASN A C 1
ATOM 639 O O . ASN A 1 84 ? 11.132 -8.459 -14.632 1.00 85.81 84 ASN A O 1
ATOM 643 N N . ALA A 1 85 ? 10.076 -6.825 -13.485 1.00 89.44 85 ALA A N 1
ATOM 644 C CA . ALA A 1 85 ? 10.401 -5.761 -14.420 1.00 89.44 85 ALA A CA 1
ATOM 645 C C . ALA A 1 85 ? 10.922 -4.493 -13.715 1.00 89.44 85 ALA A C 1
ATOM 647 O O . ALA A 1 85 ? 10.418 -4.122 -12.656 1.00 89.44 85 ALA A O 1
ATOM 648 N N . PRO A 1 86 ? 11.899 -3.774 -14.310 1.00 86.88 86 PRO A N 1
ATOM 649 C CA . PRO A 1 86 ? 12.401 -2.510 -13.759 1.00 86.88 86 PRO A CA 1
ATOM 650 C C . PRO A 1 86 ? 11.338 -1.410 -13.612 1.00 86.88 86 PRO A C 1
ATOM 652 O O . PRO A 1 86 ? 11.562 -0.431 -12.903 1.00 86.88 86 PRO A O 1
ATOM 655 N N . ASP A 1 87 ? 10.209 -1.539 -14.307 1.00 91.44 87 ASP A N 1
ATOM 656 C CA . ASP A 1 87 ? 9.069 -0.629 -14.270 1.00 91.44 87 ASP A CA 1
ATOM 657 C C . ASP A 1 87 ? 7.897 -1.151 -13.424 1.00 91.44 87 ASP A C 1
ATOM 659 O O . ASP A 1 87 ? 6.822 -0.547 -13.448 1.00 91.44 87 ASP A O 1
ATOM 663 N N . ASP A 1 88 ? 8.092 -2.203 -12.619 1.00 94.81 88 A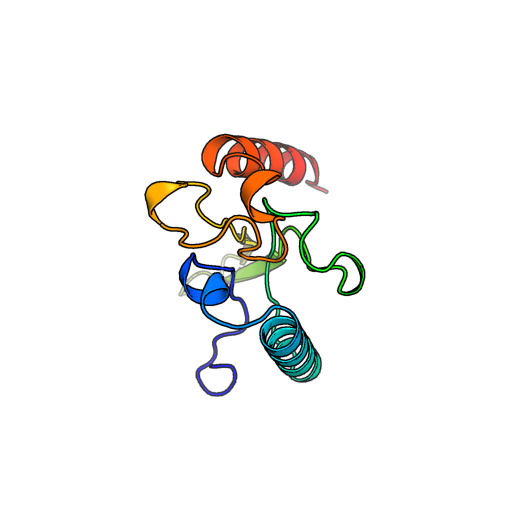SP A N 1
ATOM 664 C CA . ASP A 1 88 ? 7.117 -2.627 -11.610 1.00 94.81 88 ASP A CA 1
ATOM 665 C C . ASP A 1 88 ? 6.768 -1.441 -10.694 1.00 94.81 88 ASP A C 1
ATOM 667 O O . ASP A 1 88 ? 7.636 -0.682 -10.249 1.00 94.81 88 ASP A O 1
ATOM 671 N N . PHE A 1 89 ? 5.468 -1.214 -10.471 1.00 96.44 89 PHE A N 1
ATOM 672 C CA . PHE A 1 89 ? 4.948 0.004 -9.827 1.00 96.44 89 PHE A CA 1
ATOM 673 C C . PHE A 1 89 ? 5.379 1.328 -10.499 1.00 96.44 89 PHE A C 1
ATOM 675 O O . PHE A 1 89 ? 5.495 2.361 -9.841 1.00 96.44 89 PHE A O 1
ATOM 682 N N . GLY A 1 90 ? 5.638 1.331 -11.808 1.00 94.00 90 GLY A N 1
ATOM 683 C CA . GLY A 1 90 ? 6.201 2.493 -12.504 1.00 94.00 90 GLY A CA 1
ATOM 684 C C . GLY A 1 90 ? 7.633 2.824 -12.068 1.00 94.00 90 GLY A C 1
ATOM 685 O O . GLY A 1 90 ? 8.062 3.966 -12.205 1.00 94.00 90 GLY A O 1
ATOM 686 N N . GLY A 1 91 ? 8.347 1.852 -11.493 1.00 94.75 91 GLY A N 1
ATOM 687 C CA . GLY A 1 91 ? 9.683 2.009 -10.920 1.00 94.75 91 GLY A CA 1
ATOM 688 C C . GLY A 1 91 ? 9.703 2.497 -9.465 1.00 94.75 91 GLY A C 1
ATOM 689 O O . GLY A 1 91 ? 10.766 2.497 -8.842 1.00 94.75 91 GLY A O 1
ATOM 690 N N . ALA A 1 92 ? 8.553 2.869 -8.887 1.00 95.94 92 ALA A N 1
ATOM 691 C CA . ALA A 1 92 ? 8.472 3.445 -7.539 1.00 95.94 92 ALA A CA 1
ATOM 692 C C . ALA A 1 92 ? 8.924 2.482 -6.427 1.00 95.94 92 ALA A C 1
ATOM 694 O O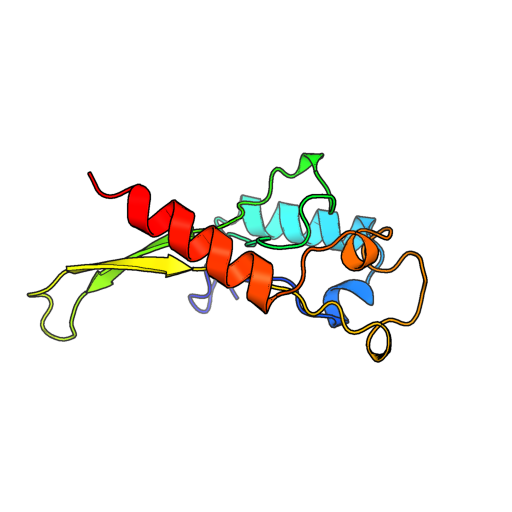 . ALA A 1 92 ? 9.364 2.914 -5.362 1.00 95.94 92 ALA A O 1
ATOM 695 N N . VAL A 1 93 ? 8.869 1.168 -6.666 1.00 95.19 93 VAL A N 1
ATOM 696 C CA . VAL A 1 93 ? 9.371 0.182 -5.700 1.00 95.19 93 VAL A CA 1
ATOM 697 C C . VAL A 1 93 ? 10.884 0.291 -5.495 1.00 95.19 93 VAL A C 1
ATOM 699 O O . VAL A 1 93 ? 11.390 0.059 -4.400 1.00 95.19 93 VAL A O 1
ATOM 702 N N . TYR A 1 94 ? 11.628 0.726 -6.512 1.00 91.94 94 TYR A N 1
ATOM 703 C CA . TYR A 1 94 ? 13.083 0.840 -6.428 1.00 91.94 94 TYR A CA 1
ATOM 704 C C . TYR A 1 94 ? 13.539 2.113 -5.701 1.00 91.94 94 TYR A C 1
ATOM 706 O O . TYR A 1 94 ? 14.626 2.124 -5.114 1.00 91.94 94 TYR A O 1
ATOM 714 N N . THR A 1 95 ? 12.695 3.149 -5.655 1.00 94.62 95 THR A N 1
ATOM 715 C CA . THR A 1 95 ? 12.910 4.360 -4.841 1.00 94.62 95 THR A CA 1
ATOM 716 C C . THR A 1 95 ? 12.289 4.266 -3.447 1.00 94.62 95 THR A C 1
ATOM 718 O O . THR A 1 95 ? 12.537 5.130 -2.609 1.00 94.62 95 THR A O 1
ATOM 721 N N . ALA A 1 96 ? 11.547 3.191 -3.162 1.00 96.31 96 ALA A N 1
ATOM 722 C CA . ALA A 1 96 ? 10.932 2.951 -1.866 1.00 96.31 96 ALA A CA 1
ATOM 723 C C . ALA A 1 96 ? 11.948 2.956 -0.715 1.00 96.31 96 ALA A C 1
ATOM 725 O O . ALA A 1 96 ? 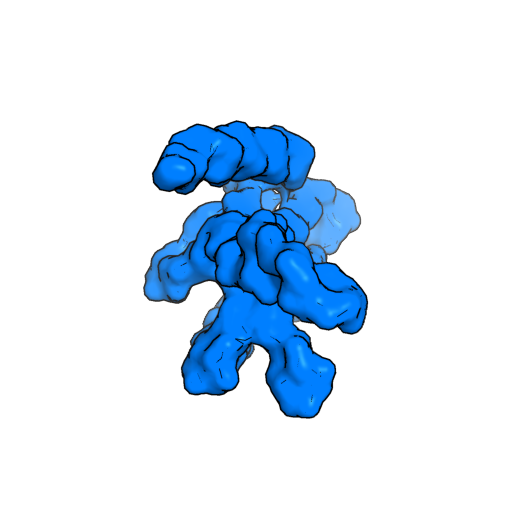13.103 2.535 -0.862 1.00 96.31 96 ALA A O 1
ATOM 726 N N . VAL A 1 97 ? 11.494 3.376 0.462 1.00 97.31 97 VAL A N 1
ATOM 727 C CA . VAL A 1 97 ? 12.257 3.245 1.708 1.00 97.31 97 VAL A CA 1
ATOM 728 C C . VAL A 1 97 ? 12.114 1.812 2.230 1.00 97.31 97 VAL A C 1
ATOM 730 O O . VAL A 1 97 ? 11.060 1.184 2.078 1.00 97.31 97 VAL A O 1
ATOM 733 N N . GLU A 1 98 ? 13.163 1.278 2.855 1.00 97.12 98 GLU A N 1
ATOM 734 C CA . GLU A 1 98 ? 13.124 -0.058 3.454 1.00 97.12 98 GLU A CA 1
ATOM 735 C C . GLU A 1 98 ? 12.005 -0.172 4.498 1.00 97.12 98 GLU A C 1
ATOM 737 O O . GLU A 1 98 ? 11.805 0.727 5.317 1.00 97.12 98 GLU A O 1
ATOM 742 N N . CYS A 1 99 ? 11.280 -1.298 4.502 1.00 97.19 99 CYS A N 1
ATOM 743 C CA . CYS A 1 99 ? 10.085 -1.477 5.339 1.00 97.19 99 CYS A CA 1
ATOM 744 C C . CYS A 1 99 ? 10.355 -1.217 6.828 1.00 97.19 99 CYS A C 1
ATOM 746 O O . CYS A 1 99 ? 9.577 -0.538 7.498 1.00 97.19 99 CYS A O 1
ATOM 748 N N . ASN A 1 100 ? 11.467 -1.748 7.343 1.00 96.31 100 ASN A N 1
ATOM 749 C CA . ASN A 1 100 ? 11.829 -1.613 8.753 1.00 96.31 100 ASN A CA 1
ATOM 750 C C . ASN A 1 100 ? 12.203 -0.171 9.113 1.00 96.31 100 ASN A C 1
ATOM 752 O O . ASN A 1 100 ? 11.774 0.325 10.152 1.00 96.31 100 ASN A O 1
ATOM 756 N N . GLU A 1 101 ? 12.980 0.497 8.259 1.00 96.69 101 GLU A N 1
ATOM 757 C CA . GLU A 1 101 ? 13.379 1.896 8.441 1.00 96.69 101 GLU A CA 1
ATOM 758 C C . GLU A 1 101 ? 12.148 2.806 8.405 1.00 96.69 101 GLU A C 1
ATOM 760 O O . GLU A 1 101 ? 11.841 3.485 9.386 1.00 96.69 101 GLU A O 1
ATOM 765 N N . CYS A 1 102 ? 11.364 2.710 7.330 1.00 96.62 102 CYS A N 1
ATOM 766 C CA . CYS A 1 102 ? 10.170 3.517 7.127 1.00 96.62 102 CYS A CA 1
ATOM 767 C C . CYS A 1 102 ? 9.126 3.300 8.232 1.00 96.62 102 CYS A C 1
ATOM 769 O O . CYS A 1 102 ? 8.544 4.257 8.747 1.00 96.62 102 CYS A O 1
ATOM 771 N N . GLY A 1 103 ? 8.910 2.047 8.647 1.00 95.00 103 GLY A N 1
ATOM 772 C CA . GLY A 1 103 ? 7.980 1.719 9.723 1.00 95.00 103 GLY A CA 1
ATOM 773 C C . GLY A 1 103 ? 8.408 2.304 11.070 1.00 95.00 103 GLY A C 1
ATOM 774 O O . GLY A 1 103 ? 7.578 2.864 11.790 1.00 95.00 103 GLY A O 1
ATOM 775 N N . LEU A 1 104 ? 9.699 2.218 11.408 1.00 93.94 104 LEU A N 1
ATOM 776 C CA . LEU A 1 104 ? 10.237 2.786 12.646 1.00 93.94 104 LEU A CA 1
ATOM 777 C C . LEU A 1 104 ? 10.160 4.310 12.655 1.00 93.94 104 LEU A C 1
ATOM 779 O O . LEU A 1 104 ? 9.756 4.886 13.666 1.00 93.94 104 LEU A O 1
ATOM 783 N N . ASP A 1 105 ? 10.532 4.959 11.559 1.00 94.50 105 ASP A N 1
ATOM 784 C CA . ASP A 1 105 ? 10.539 6.416 11.477 1.00 94.50 105 ASP A CA 1
ATOM 785 C C . ASP A 1 105 ? 9.122 6.983 11.491 1.00 94.50 105 ASP A C 1
ATOM 787 O O . ASP A 1 105 ? 8.819 7.839 12.326 1.00 94.50 105 ASP A O 1
ATOM 791 N N . THR A 1 106 ? 8.202 6.390 10.725 1.00 92.50 106 THR A N 1
ATOM 792 C CA . THR A 1 106 ? 6.781 6.763 10.779 1.00 92.50 106 THR A CA 1
ATOM 793 C C . THR A 1 106 ? 6.208 6.571 12.189 1.00 92.50 106 THR A C 1
ATOM 795 O O . THR A 1 106 ? 5.500 7.434 12.713 1.00 92.50 106 THR A O 1
ATOM 798 N N . ALA A 1 107 ? 6.543 5.468 12.870 1.00 88.94 107 ALA A N 1
ATOM 799 C CA . ALA A 1 107 ? 6.091 5.233 14.241 1.00 88.94 107 ALA A CA 1
ATOM 800 C C . ALA A 1 107 ? 6.646 6.267 15.238 1.00 88.94 107 ALA A C 1
ATOM 802 O O . ALA A 1 107 ? 5.936 6.653 16.174 1.00 88.94 107 ALA A O 1
ATOM 803 N N . LYS A 1 108 ? 7.891 6.733 15.060 1.00 90.56 108 LYS A N 1
ATOM 804 C CA . LYS A 1 108 ? 8.461 7.822 15.868 1.00 90.56 108 LYS A CA 1
ATOM 805 C C . LYS A 1 108 ? 7.686 9.113 15.629 1.00 90.56 108 LYS A C 1
ATOM 807 O O . LYS A 1 108 ? 7.227 9.708 16.599 1.00 90.56 108 LYS A O 1
ATOM 812 N N . GLU A 1 109 ? 7.483 9.510 14.376 1.00 88.44 109 GLU A N 1
ATOM 813 C CA . GLU A 1 109 ? 6.748 10.731 14.022 1.00 88.44 109 GLU A CA 1
ATOM 814 C C . GLU A 1 109 ? 5.341 10.756 14.625 1.00 88.44 109 GLU A C 1
ATOM 816 O O . GLU A 1 109 ? 4.920 11.750 15.218 1.00 88.44 109 GLU A O 1
ATOM 821 N N . LEU A 1 110 ? 4.624 9.634 14.544 1.00 84.56 110 LEU A N 1
ATOM 822 C CA . LEU A 1 110 ? 3.274 9.510 15.086 1.00 84.56 110 LEU A CA 1
ATOM 823 C C . LEU A 1 110 ? 3.243 9.525 16.619 1.00 84.56 110 LEU A C 1
ATOM 825 O O . LEU A 1 110 ? 2.305 10.072 17.199 1.00 84.56 110 LEU A O 1
ATOM 829 N N . ARG A 1 111 ? 4.267 8.982 17.297 1.00 72.44 111 ARG A N 1
ATOM 830 C CA . ARG A 1 111 ? 4.391 9.084 18.764 1.00 72.44 111 ARG A CA 1
ATOM 831 C C . ARG A 1 111 ? 4.507 10.532 19.240 1.00 72.44 111 ARG A C 1
ATOM 833 O O . ARG A 1 111 ? 4.012 10.833 20.325 1.00 72.44 111 ARG A O 1
ATOM 840 N N . TRP A 1 112 ? 5.126 11.407 18.447 1.00 53.69 112 TRP A N 1
ATOM 841 C CA . TRP A 1 112 ? 5.255 12.835 18.755 1.00 53.69 112 TRP A CA 1
ATOM 842 C C . TRP A 1 112 ? 3.980 13.642 18.481 1.00 53.69 112 TRP A C 1
ATOM 844 O O . TRP A 1 112 ? 3.837 14.731 19.025 1.00 53.69 112 TRP A O 1
ATOM 854 N N . ARG A 1 113 ? 3.011 13.107 17.724 1.00 54.44 113 ARG A N 1
ATOM 855 C CA . ARG A 1 113 ? 1.708 13.759 17.474 1.00 54.44 113 ARG A CA 1
ATOM 856 C C . ARG A 1 113 ? 0.694 13.595 18.618 1.00 54.44 113 ARG A C 1
ATOM 858 O O . ARG A 1 113 ? -0.501 13.791 18.407 1.00 54.44 113 ARG A O 1
ATOM 865 N N . ARG A 1 114 ? 1.139 13.232 19.828 1.00 44.47 114 ARG A N 1
ATOM 866 C CA . ARG A 1 114 ? 0.283 13.242 21.023 1.00 44.47 114 ARG A CA 1
ATOM 867 C C . ARG A 1 114 ? -0.106 14.684 21.368 1.00 44.47 114 ARG A C 1
ATOM 869 O O . ARG A 1 114 ? 0.756 15.480 21.727 1.00 44.47 114 ARG A O 1
ATOM 876 N N . ILE A 1 115 ? -1.402 14.963 21.230 1.00 42.28 115 ILE A N 1
ATOM 877 C CA . ILE A 1 115 ? -2.125 16.086 21.844 1.00 42.28 115 ILE A CA 1
ATOM 878 C C . ILE A 1 115 ? -2.102 15.911 23.366 1.00 42.28 115 ILE A C 1
ATOM 880 O O . ILE A 1 115 ? -2.225 14.741 23.808 1.00 42.28 115 ILE A O 1
#